Protein AF-A0A2P1QS30-F1 (afdb_monomer)

Radius of gyration: 17.75 Å; Cα contacts (8 Å, |Δi|>4): 118; chains: 1; bounding box: 48×42×50 Å

Solvent-accessible surface area (backbone atoms only — not comparable to full-atom values): 8446 Å² total; per-residue (Å²): 110,84,55,55,72,73,55,43,48,66,71,69,70,67,58,38,67,80,69,80,32,50,73,64,53,63,84,91,47,71,14,63,35,51,50,49,51,53,52,32,30,50,52,26,51,53,51,43,47,74,73,68,50,84,74,74,97,60,81,86,74,55,70,56,61,40,49,28,41,54,31,33,32,51,19,47,44,18,65,77,65,42,55,50,102,84,63,67,62,78,81,62,81,91,72,84,82,82,79,88,76,82,66,74,62,69,58,53,72,64,63,30,50,54,50,28,48,51,26,46,43,50,29,44,23,67,74,67,77,42,71,77,75,84,71,87,82,81,132

Structure (mmCIF, N/CA/C/O backbone):
data_AF-A0A2P1QS30-F1
#
_entry.id   AF-A0A2P1QS30-F1
#
loop_
_atom_site.group_PDB
_atom_site.id
_atom_site.type_symbol
_atom_site.label_atom_id
_atom_site.label_alt_id
_atom_site.label_comp_id
_atom_site.label_asym_id
_atom_site.label_entity_id
_atom_site.label_seq_id
_atom_site.pdbx_PDB_ins_code
_atom_site.Cartn_x
_atom_site.Cartn_y
_atom_site.Cartn_z
_atom_site.occupancy
_atom_site.B_iso_or_equiv
_atom_site.auth_seq_id
_atom_site.auth_comp_id
_atom_site.auth_asym_id
_atom_site.auth_atom_id
_atom_site.pdbx_PDB_model_num
ATOM 1 N N . MET A 1 1 ? -5.486 -9.972 -0.879 1.00 89.38 1 MET A N 1
ATOM 2 C CA . MET A 1 1 ? -5.619 -8.595 -1.378 1.00 89.38 1 MET A CA 1
ATOM 3 C C . MET A 1 1 ? -7.095 -8.213 -1.397 1.00 89.38 1 MET A C 1
ATOM 5 O O . MET A 1 1 ? -7.928 -9.075 -1.666 1.00 89.38 1 MET A O 1
ATOM 9 N N . LEU A 1 2 ? -7.412 -6.974 -1.035 1.00 93.00 2 LEU A N 1
ATOM 10 C CA . LEU A 1 2 ? -8.763 -6.420 -0.939 1.00 93.00 2 LEU A CA 1
ATOM 11 C C . LEU A 1 2 ? -9.224 -5.822 -2.274 1.00 93.00 2 LEU A C 1
ATOM 13 O O . LEU A 1 2 ? -10.392 -5.943 -2.638 1.00 93.00 2 LEU A O 1
ATOM 17 N N . ASN A 1 3 ? -8.313 -5.206 -3.021 1.00 94.69 3 ASN A N 1
ATOM 18 C CA . ASN A 1 3 ? -8.522 -4.765 -4.396 1.00 94.69 3 ASN A CA 1
ATOM 19 C C . ASN A 1 3 ? -8.097 -5.866 -5.377 1.00 94.69 3 ASN A C 1
ATOM 21 O O . ASN A 1 3 ? -7.234 -6.684 -5.081 1.00 94.69 3 ASN A O 1
ATOM 25 N N . LYS A 1 4 ? -8.663 -5.894 -6.586 1.00 94.44 4 LYS A N 1
ATOM 26 C CA . LYS A 1 4 ? -8.061 -6.696 -7.668 1.00 94.44 4 LYS A CA 1
ATOM 27 C C . LYS A 1 4 ? -6.781 -6.012 -8.153 1.00 94.44 4 LYS A C 1
ATOM 29 O O . LYS A 1 4 ? -6.723 -4.785 -8.150 1.00 94.44 4 LYS A O 1
ATOM 34 N N . VAL A 1 5 ? -5.806 -6.772 -8.665 1.00 93.69 5 VAL A N 1
ATOM 35 C CA . VAL A 1 5 ? -4.522 -6.228 -9.168 1.00 93.69 5 VAL A CA 1
ATOM 36 C C . VAL A 1 5 ? -4.748 -5.057 -10.137 1.00 93.69 5 VAL A C 1
ATOM 38 O O . VAL A 1 5 ? -4.177 -3.983 -9.971 1.00 93.69 5 VAL A O 1
ATOM 41 N N . ALA A 1 6 ? -5.649 -5.224 -11.110 1.00 92.06 6 ALA A N 1
ATOM 42 C CA . ALA A 1 6 ? -5.964 -4.186 -12.094 1.00 92.06 6 ALA A CA 1
ATOM 43 C C . ALA A 1 6 ? -6.545 -2.901 -11.467 1.00 92.06 6 ALA A C 1
ATOM 45 O O . ALA A 1 6 ? -6.234 -1.790 -11.901 1.00 92.06 6 ALA A O 1
ATOM 46 N N . GLU A 1 7 ? -7.377 -3.033 -10.431 1.00 92.88 7 GLU A N 1
ATOM 47 C CA . GLU A 1 7 ? -7.947 -1.891 -9.709 1.00 92.88 7 GLU A CA 1
ATOM 48 C C . GLU A 1 7 ? -6.885 -1.197 -8.857 1.00 92.88 7 GLU A C 1
ATOM 50 O O . GLU A 1 7 ? -6.827 0.034 -8.838 1.00 92.88 7 GLU A O 1
ATOM 55 N N . LEU A 1 8 ? -6.019 -1.978 -8.206 1.00 92.75 8 LEU A N 1
ATOM 56 C CA . LEU A 1 8 ? -4.911 -1.472 -7.409 1.00 92.75 8 LEU A CA 1
ATOM 57 C C . LEU A 1 8 ? -3.952 -0.649 -8.280 1.00 92.75 8 LEU A C 1
ATOM 59 O O . LEU A 1 8 ? -3.691 0.507 -7.959 1.00 92.75 8 LEU A O 1
ATOM 63 N N . LYS A 1 9 ? -3.538 -1.169 -9.443 1.00 92.56 9 LYS A N 1
ATOM 64 C CA . LYS A 1 9 ? -2.728 -0.430 -10.433 1.00 92.56 9 LYS A CA 1
ATOM 65 C C . LYS A 1 9 ? -3.357 0.920 -10.804 1.00 92.56 9 LYS A C 1
ATOM 67 O O . LYS A 1 9 ? -2.688 1.955 -10.784 1.00 92.56 9 LYS A O 1
ATOM 72 N N . LYS A 1 10 ? -4.668 0.936 -11.081 1.00 91.50 10 LYS A N 1
ATOM 73 C CA . LYS A 1 10 ? -5.412 2.161 -11.429 1.00 91.50 10 LYS A CA 1
ATOM 74 C C . LYS A 1 10 ? -5.431 3.186 -10.289 1.00 91.50 10 LYS A C 1
ATOM 76 O O . LYS A 1 10 ? -5.355 4.386 -10.551 1.00 91.50 10 LYS A O 1
ATOM 81 N N . GLN A 1 11 ? -5.570 2.734 -9.044 1.00 90.44 11 GLN A N 1
ATOM 82 C CA . GLN A 1 11 ? -5.625 3.610 -7.870 1.00 90.44 11 GLN A CA 1
ATOM 83 C C . GLN A 1 11 ? -4.242 4.115 -7.445 1.00 90.44 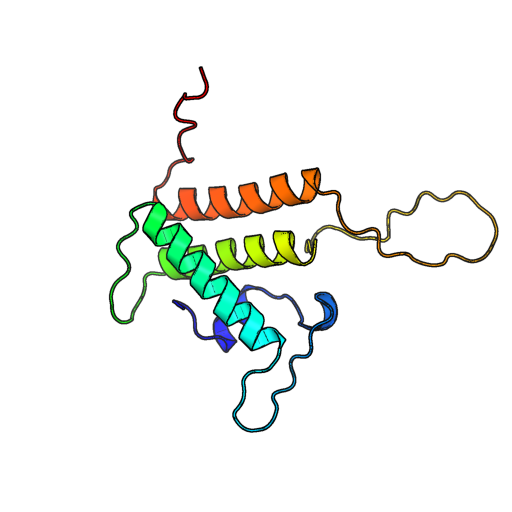11 GLN A C 1
ATOM 85 O O . GLN A 1 11 ? -4.116 5.264 -7.018 1.00 90.44 11 GLN A O 1
ATOM 90 N N . LEU A 1 12 ? -3.203 3.290 -7.598 1.00 90.12 12 LEU A N 1
ATOM 91 C CA . LEU A 1 12 ? -1.824 3.678 -7.316 1.00 90.12 12 LEU A CA 1
ATOM 92 C C . LEU A 1 12 ? -1.357 4.790 -8.253 1.00 90.12 12 LEU A C 1
ATOM 94 O O . LEU A 1 12 ? -0.760 5.746 -7.767 1.00 90.12 12 LEU A O 1
ATOM 98 N N . ARG A 1 13 ? -1.695 4.683 -9.549 1.00 86.88 13 ARG A N 1
ATOM 99 C CA . ARG A 1 13 ? -1.228 5.570 -10.635 1.00 86.88 13 ARG A CA 1
ATOM 100 C C . ARG A 1 13 ? 0.297 5.578 -10.820 1.00 86.88 13 ARG A C 1
ATOM 102 O O . ARG A 1 13 ? 0.836 6.514 -11.395 1.00 86.88 13 ARG A O 1
ATOM 109 N N . ILE A 1 14 ? 0.966 4.510 -10.394 1.00 86.44 14 ILE A N 1
ATOM 110 C CA . ILE A 1 14 ? 2.414 4.316 -10.521 1.00 86.44 14 ILE A CA 1
ATOM 111 C C . ILE A 1 14 ? 2.660 3.332 -11.665 1.00 86.44 14 ILE A C 1
ATOM 113 O O . ILE A 1 14 ? 1.972 2.319 -11.779 1.00 86.44 14 ILE A O 1
ATOM 117 N N . GLN A 1 15 ? 3.608 3.641 -12.546 1.00 86.44 15 GLN A N 1
ATOM 118 C CA . GLN A 1 15 ? 3.946 2.775 -13.676 1.00 86.44 15 GLN A CA 1
ATOM 119 C C . GLN A 1 15 ? 5.063 1.809 -13.269 1.00 86.44 15 GLN A C 1
ATOM 121 O O . GLN A 1 15 ? 6.033 2.241 -12.668 1.00 86.44 15 GLN A O 1
ATOM 126 N N . ALA A 1 16 ? 5.007 0.534 -13.663 1.00 88.44 16 ALA A N 1
ATOM 127 C CA . ALA A 1 16 ? 6.054 -0.444 -13.319 1.00 88.44 16 ALA A CA 1
ATOM 128 C C . ALA A 1 16 ? 7.482 0.044 -13.634 1.00 88.44 16 ALA A C 1
ATOM 130 O O . ALA A 1 16 ? 8.384 -0.069 -12.807 1.00 88.44 16 ALA A O 1
ATOM 131 N N . LYS A 1 17 ? 7.663 0.694 -14.793 1.00 86.00 17 LYS A N 1
ATOM 132 C CA . LYS A 1 17 ? 8.952 1.257 -15.223 1.00 86.00 17 LYS A CA 1
ATOM 133 C C . LYS A 1 17 ? 9.516 2.335 -14.292 1.00 86.00 17 LYS A C 1
ATOM 135 O O . LYS A 1 17 ? 10.708 2.606 -14.355 1.00 86.00 17 LYS A O 1
ATOM 140 N N . SER A 1 18 ? 8.685 2.998 -13.483 1.00 85.12 18 SER A N 1
ATOM 141 C CA . SER A 1 18 ? 9.170 3.984 -12.509 1.00 85.12 18 SER A CA 1
ATOM 142 C C . SER A 1 18 ? 9.760 3.326 -11.265 1.00 85.12 18 SER A C 1
ATOM 144 O O . SER A 1 18 ? 10.470 3.989 -10.517 1.00 85.12 18 SER A O 1
ATOM 146 N N . LEU A 1 19 ? 9.487 2.036 -11.071 1.00 86.69 19 LEU A N 1
ATOM 147 C CA . LEU A 1 19 ? 10.046 1.185 -10.022 1.00 86.69 19 LEU A CA 1
ATOM 148 C C . LEU A 1 19 ? 11.133 0.246 -10.572 1.00 86.69 19 LEU A C 1
ATOM 150 O O . LEU A 1 19 ? 11.535 -0.689 -9.893 1.00 86.69 19 LEU A O 1
ATOM 154 N N . ASP A 1 20 ? 11.575 0.463 -11.816 1.00 87.88 20 ASP A N 1
ATOM 155 C CA . ASP A 1 20 ? 12.490 -0.420 -12.547 1.00 87.88 20 ASP A CA 1
ATOM 156 C C . ASP A 1 20 ? 11.975 -1.879 -12.669 1.00 87.88 20 ASP A C 1
ATOM 158 O O . ASP A 1 20 ? 12.754 -2.825 -12.776 1.00 87.88 20 ASP A O 1
ATOM 162 N N . LEU A 1 21 ? 10.646 -2.064 -12.702 1.00 90.56 21 LEU A N 1
ATOM 163 C CA . LEU A 1 21 ? 9.975 -3.360 -12.869 1.00 90.56 21 LEU A CA 1
ATOM 164 C C . LEU A 1 21 ? 9.339 -3.512 -14.259 1.00 90.56 21 LEU A C 1
ATOM 16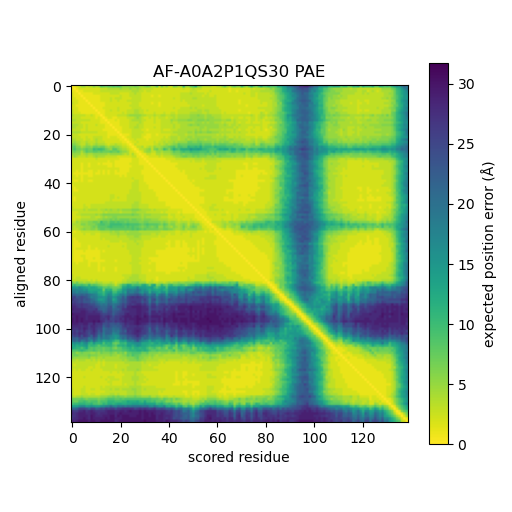6 O O . LEU A 1 21 ? 8.916 -2.541 -14.894 1.00 90.56 21 LEU A O 1
ATOM 170 N N . SER A 1 22 ? 9.214 -4.762 -14.712 1.00 92.44 22 SER A N 1
ATOM 171 C CA . SER A 1 22 ? 8.429 -5.120 -15.900 1.00 92.44 22 SER A CA 1
ATOM 172 C C . SER A 1 22 ? 6.957 -5.313 -15.535 1.00 92.44 22 SER A C 1
ATOM 174 O O . SER A 1 22 ? 6.653 -5.965 -14.538 1.00 92.44 22 SER A O 1
ATOM 176 N N . ASP A 1 23 ? 6.048 -4.799 -16.373 1.00 92.88 23 ASP A N 1
ATOM 177 C CA . ASP A 1 23 ? 4.615 -5.134 -16.302 1.00 92.88 23 ASP A CA 1
ATOM 178 C C . ASP A 1 23 ? 4.170 -6.154 -17.363 1.00 92.88 23 ASP A C 1
ATOM 180 O O . ASP A 1 23 ? 2.984 -6.303 -17.649 1.00 92.88 23 ASP A O 1
ATOM 184 N N . VAL A 1 24 ? 5.124 -6.841 -17.991 1.00 94.00 24 VAL A N 1
ATOM 185 C CA . VAL A 1 24 ? 4.843 -7.887 -18.977 1.00 94.00 24 VAL A CA 1
ATOM 186 C C . VAL A 1 24 ? 4.715 -9.224 -18.256 1.00 94.00 24 VAL A C 1
ATOM 188 O O . VAL A 1 24 ? 5.611 -9.607 -17.505 1.00 94.00 24 VAL A O 1
ATOM 191 N N . ARG A 1 25 ? 3.598 -9.918 -18.483 1.00 90.94 25 ARG A N 1
ATOM 192 C CA . ARG A 1 25 ? 3.366 -11.286 -18.001 1.00 90.94 25 ARG A CA 1
ATOM 193 C C . ARG A 1 25 ? 4.082 -12.293 -18.897 1.00 90.94 25 ARG A C 1
ATOM 195 O O . ARG A 1 25 ? 4.147 -12.090 -20.110 1.00 90.94 25 ARG A O 1
ATOM 202 N N . ASP A 1 26 ? 4.556 -13.382 -18.305 1.00 88.19 26 ASP A N 1
ATOM 203 C CA . ASP A 1 26 ? 5.073 -14.540 -19.038 1.00 88.19 26 ASP A CA 1
ATOM 204 C C . ASP A 1 26 ? 4.044 -15.678 -18.989 1.00 88.19 26 ASP A C 1
ATOM 206 O O . ASP A 1 26 ? 3.872 -16.347 -17.967 1.00 88.19 26 ASP A O 1
ATOM 210 N N . GLY A 1 27 ? 3.285 -15.831 -20.078 1.00 88.44 27 GLY A N 1
ATOM 211 C CA . GLY A 1 27 ? 2.150 -16.753 -20.142 1.00 88.44 27 GLY A CA 1
ATOM 212 C C . GLY A 1 27 ? 1.085 -16.433 -19.088 1.00 88.44 27 GLY A C 1
ATOM 213 O O . GLY A 1 27 ? 0.564 -15.316 -19.035 1.00 88.44 27 GLY A O 1
ATOM 214 N N . ASP A 1 28 ? 0.774 -17.421 -18.247 1.00 87.81 28 ASP A N 1
ATOM 215 C CA . ASP A 1 28 ? -0.215 -17.294 -17.169 1.00 87.81 28 ASP A CA 1
ATOM 216 C C . ASP A 1 28 ? 0.367 -16.699 -15.874 1.00 87.81 28 ASP A C 1
ATOM 218 O O . ASP A 1 28 ? -0.391 -16.321 -14.975 1.00 87.81 28 ASP A O 1
ATOM 222 N N . SER A 1 29 ? 1.692 -16.553 -15.777 1.00 90.81 29 SER A N 1
ATOM 223 C CA . SER A 1 29 ? 2.365 -16.003 -14.596 1.00 90.81 29 SER A CA 1
ATOM 224 C C . SER A 1 29 ? 2.090 -14.509 -14.428 1.00 90.81 29 SER A C 1
ATOM 226 O O . SER A 1 29 ? 1.843 -13.784 -15.398 1.00 90.81 29 SER A O 1
ATOM 228 N N . ALA A 1 30 ? 2.113 -14.039 -13.182 1.00 91.19 30 ALA A N 1
ATOM 229 C CA . ALA A 1 30 ? 2.062 -12.615 -12.874 1.00 91.19 30 ALA A CA 1
ATOM 230 C C . ALA A 1 30 ? 3.302 -11.897 -13.445 1.00 91.19 30 ALA A C 1
ATOM 232 O O . ALA A 1 30 ? 4.361 -12.501 -13.610 1.00 91.19 30 ALA A O 1
ATOM 233 N N . SER A 1 31 ? 3.176 -10.613 -13.790 1.00 95.62 31 SER A N 1
ATOM 234 C CA . SER A 1 31 ? 4.359 -9.804 -14.116 1.00 95.62 31 SER A CA 1
ATOM 235 C C . SER A 1 31 ? 5.159 -9.496 -12.839 1.00 95.62 31 SER A C 1
ATOM 237 O O . SER A 1 31 ? 4.569 -9.471 -11.759 1.00 95.62 31 SER A O 1
ATOM 239 N N . PRO A 1 32 ? 6.461 -9.161 -12.920 1.00 95.56 32 PRO A N 1
ATOM 240 C CA . PRO A 1 32 ? 7.231 -8.735 -11.745 1.00 95.56 32 PRO A CA 1
ATOM 241 C C . PRO A 1 32 ? 6.584 -7.578 -10.969 1.00 95.56 32 PRO A C 1
ATOM 243 O O . PRO A 1 32 ? 6.656 -7.517 -9.743 1.00 95.56 32 PRO A O 1
ATOM 246 N N . TYR A 1 33 ? 5.911 -6.658 -11.670 1.00 94.69 33 TYR A N 1
ATOM 247 C CA . TYR A 1 33 ? 5.141 -5.606 -11.014 1.00 94.69 33 TYR A CA 1
ATOM 248 C C . TYR A 1 33 ? 3.921 -6.154 -10.266 1.00 94.69 33 TYR A C 1
ATOM 250 O O . TYR A 1 33 ? 3.639 -5.723 -9.152 1.00 94.69 33 TYR A O 1
ATOM 258 N N . GLU A 1 34 ? 3.202 -7.112 -10.847 1.00 95.94 34 GLU A N 1
ATOM 259 C CA . GLU A 1 34 ? 2.057 -7.756 -10.200 1.00 95.94 34 GLU A CA 1
ATOM 260 C C . GLU A 1 34 ? 2.472 -8.583 -8.981 1.00 95.94 34 GLU A C 1
ATOM 262 O O . GLU A 1 34 ? 1.845 -8.446 -7.935 1.00 95.94 34 GLU A O 1
ATOM 267 N N . GLU A 1 35 ? 3.560 -9.350 -9.071 1.00 96.06 35 GLU A N 1
ATOM 268 C CA . GLU A 1 35 ? 4.122 -10.115 -7.947 1.00 96.06 35 GLU A CA 1
ATOM 269 C C . GLU A 1 35 ? 4.512 -9.206 -6.775 1.00 96.06 35 GLU A C 1
ATOM 271 O O . GLU A 1 35 ? 4.216 -9.502 -5.610 1.00 96.06 35 GLU A O 1
ATOM 276 N N . PHE A 1 36 ? 5.131 -8.060 -7.078 1.00 96.06 36 PHE A N 1
ATOM 277 C CA . PHE A 1 36 ? 5.427 -7.051 -6.068 1.00 96.06 36 PHE A CA 1
ATOM 278 C C . PHE A 1 36 ? 4.140 -6.513 -5.425 1.00 96.06 36 PHE A C 1
ATOM 280 O O . PHE A 1 36 ? 4.046 -6.450 -4.200 1.00 96.06 36 PHE A O 1
ATOM 287 N N . LEU A 1 37 ? 3.129 -6.151 -6.222 1.00 96.25 37 LEU A N 1
ATOM 288 C CA . LEU A 1 37 ? 1.861 -5.630 -5.699 1.00 96.25 37 LEU A CA 1
ATOM 289 C C . LEU A 1 37 ? 1.121 -6.652 -4.831 1.00 96.25 37 LEU A C 1
ATOM 291 O O . LEU A 1 37 ? 0.542 -6.281 -3.810 1.00 96.25 37 LEU A O 1
ATOM 295 N N . GLU A 1 38 ? 1.147 -7.929 -5.208 1.00 96.31 38 GLU A N 1
ATOM 296 C CA . GLU A 1 38 ? 0.574 -9.015 -4.414 1.00 96.31 38 GLU A CA 1
ATOM 297 C C . GLU A 1 38 ? 1.305 -9.173 -3.078 1.00 96.31 38 GLU A C 1
ATOM 299 O O . GLU A 1 38 ? 0.660 -9.252 -2.029 1.00 96.31 38 GLU A O 1
ATOM 304 N N . SER A 1 39 ? 2.638 -9.127 -3.097 1.00 96.88 39 SER A N 1
ATOM 305 C CA . SER A 1 39 ? 3.471 -9.182 -1.890 1.00 96.88 39 SER A CA 1
ATOM 306 C C . SER A 1 39 ? 3.215 -7.984 -0.968 1.00 96.88 39 SER A C 1
ATOM 308 O O . SER A 1 39 ? 2.946 -8.155 0.223 1.00 96.88 39 SER A O 1
ATOM 310 N N . ALA A 1 40 ? 3.189 -6.770 -1.521 1.00 97.12 40 ALA A N 1
ATOM 311 C CA . ALA A 1 40 ? 2.872 -5.549 -0.784 1.00 97.12 40 ALA A CA 1
ATOM 312 C C . ALA A 1 40 ? 1.449 -5.587 -0.200 1.00 97.12 40 ALA A C 1
ATOM 314 O O . ALA A 1 40 ? 1.219 -5.151 0.928 1.00 97.12 40 ALA A O 1
ATOM 315 N N . ALA A 1 41 ? 0.481 -6.165 -0.916 1.00 96.38 41 ALA A N 1
ATOM 316 C CA . ALA A 1 41 ? -0.872 -6.349 -0.402 1.00 96.38 41 ALA A CA 1
ATOM 317 C C . ALA A 1 41 ? -0.947 -7.363 0.754 1.00 96.38 41 ALA A C 1
ATOM 319 O O . ALA A 1 41 ? -1.776 -7.212 1.657 1.00 96.38 41 ALA A O 1
ATOM 320 N N . VAL A 1 42 ? -0.097 -8.396 0.759 1.00 96.94 42 VAL A N 1
ATOM 321 C CA . VAL A 1 42 ? 0.032 -9.313 1.904 1.00 96.94 42 VAL A CA 1
ATOM 322 C C . VAL A 1 42 ? 0.560 -8.564 3.128 1.00 96.94 42 VAL A C 1
ATOM 324 O O . VAL A 1 42 ? -0.025 -8.691 4.206 1.00 96.94 42 VAL A O 1
ATOM 327 N N . LEU A 1 43 ? 1.591 -7.730 2.960 1.00 97.25 43 LEU A N 1
ATOM 328 C CA . LEU A 1 43 ? 2.126 -6.883 4.034 1.00 97.25 43 LEU A CA 1
ATOM 329 C C . LEU A 1 43 ? 1.080 -5.881 4.542 1.00 97.25 43 LEU A C 1
ATOM 331 O O . LEU A 1 43 ? 0.875 -5.756 5.752 1.00 97.25 43 LEU A O 1
ATOM 335 N N . ALA A 1 44 ? 0.327 -5.253 3.636 1.00 96.75 44 ALA A N 1
ATOM 336 C CA . ALA A 1 44 ? -0.789 -4.383 3.990 1.00 96.75 44 ALA A CA 1
ATOM 337 C C . ALA A 1 44 ? -1.846 -5.126 4.824 1.00 96.75 44 ALA A C 1
ATOM 339 O O . ALA A 1 44 ? -2.279 -4.630 5.866 1.00 96.75 44 ALA A O 1
ATOM 340 N N . LYS A 1 45 ? -2.229 -6.347 4.427 1.00 95.69 45 LYS A N 1
ATOM 341 C CA . LYS A 1 45 ? -3.181 -7.176 5.184 1.00 95.69 45 LYS A CA 1
ATOM 342 C C . LYS A 1 45 ? -2.649 -7.533 6.575 1.00 95.69 45 LYS A C 1
ATOM 344 O O . LYS A 1 45 ? -3.400 -7.457 7.553 1.00 95.69 45 LYS A O 1
ATOM 349 N N . ALA A 1 46 ? -1.372 -7.900 6.678 1.00 96.31 46 ALA A N 1
ATOM 350 C CA . ALA A 1 46 ? -0.726 -8.189 7.954 1.00 96.31 46 ALA A CA 1
ATOM 351 C C . ALA A 1 46 ? -0.739 -6.958 8.874 1.00 96.31 46 ALA A C 1
ATOM 353 O O . ALA A 1 46 ? -1.103 -7.065 10.047 1.00 96.31 46 ALA A O 1
ATOM 354 N N . ARG A 1 47 ? -0.451 -5.769 8.330 1.00 96.38 47 ARG A N 1
ATOM 355 C CA . ARG A 1 47 ? -0.505 -4.505 9.071 1.00 96.38 47 ARG A CA 1
ATOM 356 C C . ARG A 1 47 ? -1.914 -4.184 9.567 1.00 96.38 47 ARG A C 1
ATOM 358 O O . ARG A 1 47 ? -2.077 -3.914 10.754 1.00 96.38 47 ARG A O 1
ATOM 365 N N . LEU A 1 48 ? -2.928 -4.274 8.706 1.00 96.06 48 LEU A N 1
ATOM 366 C CA . LEU A 1 48 ? -4.330 -4.071 9.092 1.00 96.06 48 LEU A CA 1
ATOM 367 C C . LEU A 1 48 ? -4.727 -5.007 10.242 1.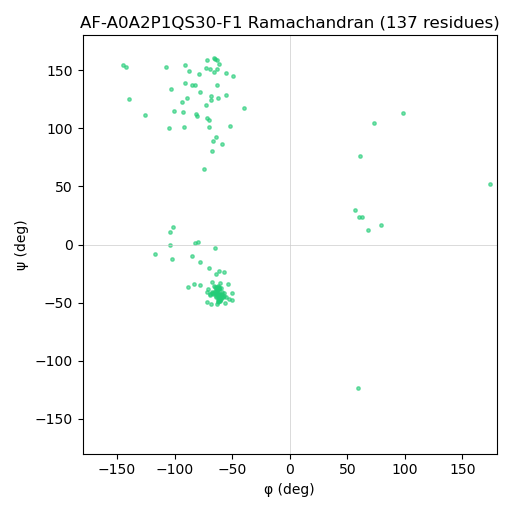00 96.06 48 LEU A C 1
ATOM 369 O O . LEU A 1 48 ? -5.296 -4.569 11.240 1.00 96.06 48 LEU A O 1
ATOM 373 N N . THR A 1 49 ? -4.343 -6.279 10.138 1.00 95.44 49 THR A N 1
ATOM 374 C CA . THR A 1 49 ? -4.588 -7.278 11.185 1.00 95.44 49 THR A CA 1
ATOM 375 C C . THR A 1 49 ? -3.882 -6.906 12.494 1.00 95.44 49 THR A C 1
ATOM 377 O O . THR A 1 49 ? -4.486 -6.992 13.559 1.00 95.44 49 THR A O 1
ATOM 380 N N . SER A 1 50 ? -2.637 -6.415 12.430 1.00 94.94 50 SER A N 1
ATOM 381 C CA . SER A 1 50 ? -1.886 -5.955 13.610 1.00 94.94 50 SER A CA 1
ATOM 382 C C . SER A 1 50 ? -2.522 -4.746 14.307 1.00 94.94 50 SER A C 1
ATOM 384 O O . SER A 1 50 ? -2.363 -4.574 15.511 1.00 94.94 50 SER A O 1
ATOM 386 N N . TRP A 1 51 ? -3.290 -3.935 13.574 1.00 95.00 51 TRP A N 1
ATOM 387 C CA . TRP A 1 51 ? -4.075 -2.828 14.128 1.00 95.00 51 TRP A CA 1
ATOM 388 C C . TRP A 1 51 ? -5.425 -3.270 14.710 1.00 95.00 51 TRP A C 1
ATOM 390 O O . TRP A 1 51 ? -6.193 -2.429 15.171 1.00 95.00 51 TRP A O 1
ATOM 400 N N . GLY A 1 52 ? -5.737 -4.569 14.683 1.00 94.19 52 GLY A N 1
ATOM 401 C CA . GLY A 1 52 ? -7.013 -5.104 15.158 1.00 94.19 52 GLY A CA 1
ATOM 402 C C . GLY A 1 52 ? -8.165 -4.929 14.166 1.00 94.19 52 GLY A C 1
ATOM 403 O O . GLY A 1 52 ? -9.327 -5.039 14.555 1.00 94.19 52 GLY A O 1
ATOM 404 N N . VAL A 1 53 ? -7.876 -4.650 12.890 1.00 95.19 53 VAL A N 1
ATOM 405 C CA . VAL A 1 53 ? -8.906 -4.562 11.848 1.00 95.19 53 VAL A CA 1
ATOM 406 C C . VAL A 1 53 ? -9.416 -5.964 11.524 1.00 95.19 53 VAL A C 1
ATOM 408 O O . VAL A 1 53 ? -8.661 -6.818 11.060 1.00 95.19 53 VAL A O 1
ATOM 411 N N . VAL A 1 54 ? -10.714 -6.190 11.720 1.00 93.06 54 VAL A N 1
ATOM 412 C CA . VAL A 1 54 ? -11.378 -7.428 11.295 1.00 93.06 54 VAL A CA 1
ATOM 413 C C . VAL A 1 54 ? -11.686 -7.331 9.805 1.00 93.06 54 VAL A C 1
ATOM 415 O O . VAL A 1 54 ? -12.525 -6.538 9.379 1.00 93.06 54 VAL A O 1
ATOM 418 N N . ILE A 1 55 ? -10.988 -8.132 9.005 1.00 93.56 55 ILE A N 1
ATOM 419 C CA . ILE A 1 55 ? -11.178 -8.196 7.555 1.00 93.56 55 ILE A CA 1
ATOM 420 C C . ILE A 1 55 ? -12.168 -9.329 7.258 1.00 93.56 55 ILE A C 1
ATOM 422 O O . ILE A 1 55 ? -11.883 -10.462 7.644 1.00 93.56 55 ILE A O 1
ATOM 426 N N . PRO A 1 56 ? -13.299 -9.065 6.578 1.00 92.56 56 PRO A N 1
ATOM 427 C CA . PRO A 1 56 ? -14.217 -10.120 6.155 1.00 92.56 56 PRO A CA 1
ATOM 428 C C . PRO A 1 56 ? -13.512 -11.187 5.307 1.00 92.56 56 PRO A C 1
ATOM 430 O O . PRO A 1 56 ? -12.617 -10.868 4.526 1.00 92.56 56 PRO A O 1
ATOM 433 N N . ASP A 1 57 ? -13.948 -12.442 5.398 1.00 89.50 57 ASP A N 1
ATOM 434 C CA . ASP A 1 57 ? -13.346 -13.536 4.618 1.00 89.50 57 ASP A CA 1
ATOM 435 C C . ASP A 1 57 ? -13.656 -13.449 3.117 1.00 89.50 57 ASP A C 1
ATOM 437 O O . ASP A 1 57 ? -12.957 -14.038 2.292 1.00 89.50 57 ASP A O 1
ATOM 441 N N . SER A 1 58 ? -14.713 -12.719 2.749 1.00 88.62 58 SER A N 1
ATOM 442 C CA . SER A 1 58 ? -15.154 -12.580 1.364 1.00 88.62 58 SER A CA 1
ATOM 443 C C . SER A 1 58 ? -15.661 -11.168 1.046 1.00 88.62 58 SER A C 1
ATOM 445 O O . SER A 1 58 ? -16.126 -10.455 1.940 1.00 88.62 58 SER A O 1
ATOM 447 N N . PRO A 1 59 ? -15.557 -10.738 -0.227 1.00 88.75 59 PRO A N 1
ATOM 448 C CA . PRO A 1 59 ? -16.109 -9.469 -0.686 1.00 88.75 59 PRO A CA 1
ATOM 449 C C . PRO A 1 59 ? -17.651 -9.440 -0.602 1.00 88.75 59 PRO A C 1
ATOM 451 O O . PRO A 1 59 ? -18.287 -10.494 -0.638 1.00 88.75 59 PRO A O 1
ATOM 454 N N . PRO A 1 60 ? -18.271 -8.243 -0.588 1.00 90.81 60 PRO A N 1
ATOM 455 C CA . PRO A 1 60 ? -17.655 -6.937 -0.832 1.00 90.81 60 PRO A CA 1
ATOM 456 C C . PRO A 1 60 ? -16.949 -6.349 0.397 1.00 90.81 60 PRO A C 1
ATOM 458 O O . PRO A 1 60 ? -17.479 -6.347 1.503 1.00 90.81 60 PRO A O 1
ATOM 461 N N . TYR A 1 61 ? -15.763 -5.780 0.175 1.00 93.56 61 TYR A N 1
ATOM 462 C CA . TYR A 1 61 ? -15.045 -5.012 1.193 1.00 93.56 61 TYR A CA 1
ATOM 463 C C . TYR A 1 61 ? -15.472 -3.546 1.174 1.00 93.56 61 TYR A C 1
ATOM 465 O O . TYR A 1 61 ? -15.788 -2.991 0.115 1.00 93.56 61 TYR A O 1
ATOM 473 N N . THR A 1 62 ? -15.429 -2.901 2.340 1.00 94.81 62 THR A N 1
ATOM 474 C CA . THR A 1 62 ? -15.739 -1.473 2.4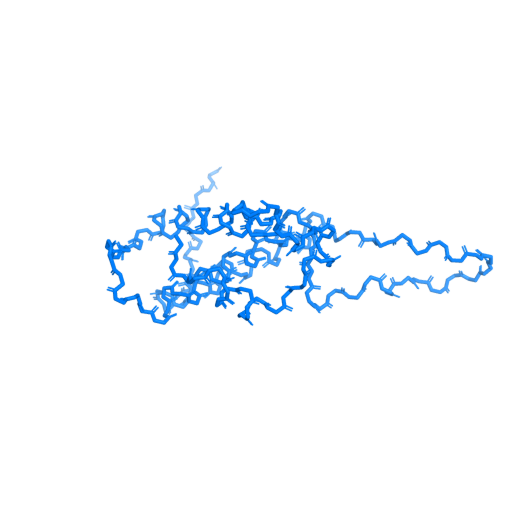56 1.00 94.81 62 THR A CA 1
ATOM 475 C C . THR A 1 62 ? -14.743 -0.621 1.664 1.00 94.81 62 THR A C 1
ATOM 477 O O . THR A 1 62 ? -13.641 -1.055 1.305 1.00 94.81 62 THR A O 1
ATOM 480 N N . THR A 1 63 ? -15.142 0.605 1.334 1.00 94.69 63 THR A N 1
ATOM 481 C CA . THR A 1 63 ? -14.274 1.544 0.611 1.00 94.69 63 THR A CA 1
ATOM 482 C C . THR A 1 63 ? -13.064 1.929 1.456 1.00 94.69 63 THR A C 1
ATOM 484 O O . THR A 1 63 ? -11.960 2.017 0.925 1.00 94.69 63 THR A O 1
ATOM 487 N N . GLU A 1 64 ? -13.244 2.075 2.763 1.00 94.88 64 GLU A N 1
ATOM 488 C CA . GLU A 1 64 ? -12.203 2.383 3.739 1.00 94.88 64 GLU A CA 1
ATOM 489 C C . GLU A 1 64 ? -11.147 1.277 3.767 1.00 94.88 64 GLU A C 1
ATOM 491 O O . GLU A 1 64 ? -9.967 1.562 3.598 1.00 94.88 64 GLU A O 1
ATOM 496 N N . LEU A 1 65 ? -11.559 0.006 3.859 1.00 95.88 65 LEU A N 1
ATOM 497 C CA . LEU A 1 65 ? -10.638 -1.136 3.835 1.00 95.88 65 LEU A CA 1
ATOM 498 C C . LEU A 1 65 ? -9.822 -1.192 2.537 1.00 95.88 65 LEU A C 1
ATOM 500 O O . LEU A 1 65 ? -8.599 -1.337 2.571 1.00 95.88 65 LEU A O 1
ATOM 504 N N . ARG A 1 66 ? -10.486 -1.032 1.387 1.00 96.56 66 ARG A N 1
ATOM 505 C CA . ARG A 1 66 ? -9.817 -1.034 0.077 1.00 96.56 66 ARG A CA 1
ATOM 506 C C . ARG A 1 66 ? -8.865 0.146 -0.095 1.00 96.56 66 ARG A C 1
ATOM 508 O O . ARG A 1 66 ? -7.778 -0.027 -0.635 1.00 96.56 66 ARG A O 1
ATOM 515 N N . THR A 1 67 ? -9.250 1.328 0.374 1.00 96.06 67 THR A N 1
ATOM 516 C CA . THR A 1 67 ? -8.418 2.537 0.286 1.00 96.06 67 THR A CA 1
ATOM 517 C C . THR A 1 67 ? -7.219 2.446 1.227 1.00 96.06 67 THR A C 1
ATOM 519 O O . THR A 1 67 ? -6.115 2.836 0.853 1.00 96.06 67 THR A O 1
ATOM 522 N N . SER A 1 68 ? -7.398 1.875 2.419 1.00 96.31 68 SER A N 1
ATOM 523 C CA . SER A 1 68 ? -6.299 1.633 3.351 1.00 96.31 68 SER A CA 1
ATOM 524 C C . SER A 1 68 ? -5.277 0.645 2.799 1.00 96.31 68 SER A C 1
ATOM 526 O O . SER A 1 68 ? -4.085 0.878 2.968 1.00 96.31 68 SER A O 1
ATOM 528 N N . GLU A 1 69 ? -5.696 -0.397 2.071 1.00 97.38 69 GLU A N 1
ATOM 529 C CA . GLU A 1 69 ? -4.747 -1.252 1.341 1.00 97.38 69 GLU A CA 1
ATOM 5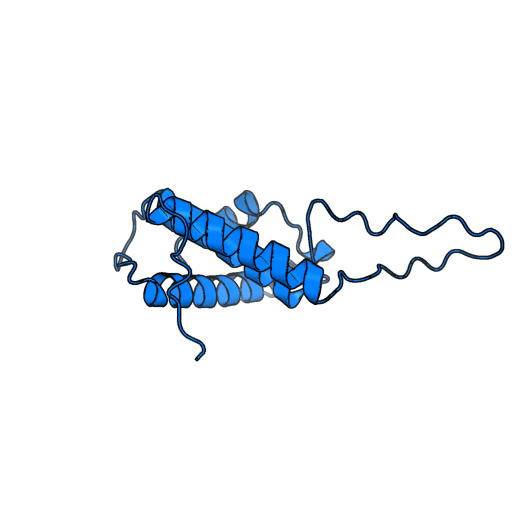30 C C . GLU A 1 69 ? -3.931 -0.446 0.327 1.00 97.38 69 GLU A C 1
ATOM 532 O O . GLU A 1 69 ? -2.713 -0.577 0.294 1.00 97.38 69 GLU A O 1
ATOM 537 N N . VAL A 1 70 ? -4.565 0.430 -0.458 1.00 96.69 70 VAL A N 1
ATOM 538 C CA . VAL A 1 70 ? -3.852 1.255 -1.447 1.00 96.69 70 VAL A CA 1
ATOM 539 C C . VAL A 1 70 ? -2.820 2.162 -0.777 1.00 96.69 70 VAL A C 1
ATOM 541 O O . VAL A 1 70 ? -1.697 2.272 -1.262 1.00 96.69 70 VAL A O 1
ATOM 544 N N . LEU A 1 71 ? -3.176 2.800 0.341 1.00 96.25 71 LEU A N 1
ATOM 545 C CA . LEU A 1 71 ? -2.256 3.650 1.102 1.00 96.25 71 LEU A CA 1
ATOM 546 C C . LEU A 1 71 ? -1.079 2.846 1.667 1.00 96.25 71 LEU A C 1
ATOM 548 O O . LEU A 1 71 ? 0.060 3.295 1.580 1.00 96.25 71 LEU A O 1
ATOM 552 N N . LEU A 1 72 ? -1.336 1.653 2.199 1.00 97.19 72 LEU A N 1
ATOM 553 C CA . LEU A 1 72 ? -0.291 0.780 2.726 1.00 97.19 72 LEU A CA 1
ATOM 554 C C . LEU A 1 72 ? 0.625 0.252 1.619 1.00 97.19 72 LEU A C 1
ATOM 556 O O . LEU A 1 72 ? 1.836 0.293 1.778 1.00 97.19 72 LEU A O 1
ATOM 560 N N . VAL A 1 73 ? 0.086 -0.131 0.460 1.00 96.62 73 VAL A N 1
ATOM 561 C CA . VAL A 1 73 ? 0.901 -0.517 -0.703 1.00 96.62 73 VAL A CA 1
ATOM 562 C C . VAL A 1 73 ? 1.754 0.656 -1.199 1.00 96.62 73 VAL A C 1
ATOM 564 O O . VAL A 1 73 ? 2.906 0.453 -1.570 1.00 96.62 73 VAL A O 1
ATOM 567 N N . LYS A 1 74 ? 1.247 1.900 -1.163 1.00 94.38 74 LYS A N 1
ATOM 568 C CA . LYS A 1 74 ? 2.077 3.087 -1.444 1.00 94.38 74 LYS A CA 1
ATOM 569 C C . LYS A 1 74 ? 3.226 3.236 -0.449 1.00 94.38 74 LYS A C 1
ATOM 571 O O . LYS A 1 74 ? 4.318 3.602 -0.869 1.00 94.38 74 LYS A O 1
ATOM 576 N N . ALA A 1 75 ? 2.994 2.940 0.829 1.00 94.38 75 ALA A N 1
ATOM 577 C CA . ALA A 1 75 ? 4.052 2.939 1.832 1.00 94.38 75 ALA A CA 1
ATOM 578 C C . ALA A 1 75 ? 5.141 1.909 1.481 1.00 94.38 75 ALA A C 1
ATOM 580 O O . ALA A 1 75 ? 6.307 2.279 1.410 1.00 94.38 75 ALA A O 1
ATOM 581 N N . GLU A 1 76 ? 4.766 0.672 1.142 1.00 95.56 76 GLU A N 1
ATOM 582 C CA . GLU A 1 76 ? 5.729 -0.367 0.733 1.00 95.56 76 GLU A CA 1
ATOM 583 C C . GLU A 1 76 ? 6.512 0.025 -0.534 1.00 95.56 76 GLU A C 1
ATOM 585 O O . GLU A 1 76 ? 7.716 -0.196 -0.620 1.00 95.56 76 GLU A O 1
ATOM 590 N N . ILE A 1 77 ? 5.862 0.677 -1.507 1.00 92.19 77 ILE A N 1
ATOM 591 C CA . ILE A 1 77 ? 6.537 1.190 -2.712 1.00 92.19 77 ILE A CA 1
ATOM 592 C C . ILE A 1 77 ? 7.599 2.243 -2.359 1.00 92.19 77 ILE A C 1
ATOM 594 O O . ILE A 1 77 ? 8.697 2.228 -2.918 1.00 92.19 77 ILE A O 1
ATOM 598 N N . VAL A 1 78 ? 7.284 3.172 -1.454 1.00 90.94 78 VAL A N 1
ATOM 599 C CA . VAL A 1 78 ? 8.234 4.206 -1.009 1.00 90.94 78 VAL A CA 1
ATOM 600 C C . VAL A 1 78 ? 9.387 3.573 -0.232 1.00 90.94 78 VAL A C 1
ATOM 602 O O . VAL A 1 78 ? 10.540 3.957 -0.422 1.00 90.94 78 VAL A O 1
ATOM 605 N N . GLU A 1 79 ? 9.091 2.609 0.636 1.00 91.12 79 GLU A N 1
ATOM 606 C CA . GLU A 1 79 ? 10.084 1.934 1.471 1.00 91.12 79 GLU A CA 1
ATOM 607 C C . GLU A 1 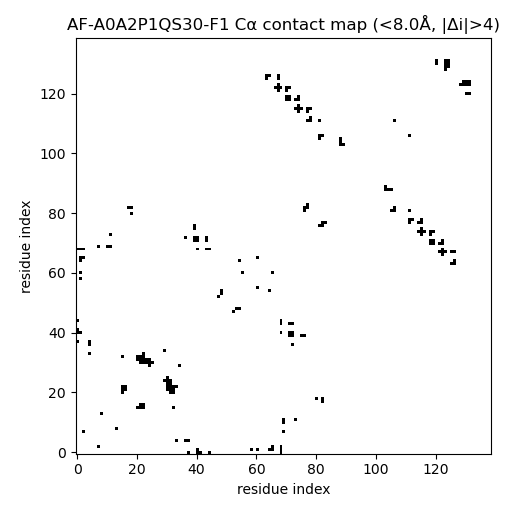79 ? 11.095 1.157 0.612 1.00 91.12 79 GLU A C 1
ATOM 609 O O . GLU A 1 79 ? 12.304 1.398 0.716 1.00 91.12 79 GLU A O 1
ATOM 614 N N . GLU A 1 80 ? 10.593 0.330 -0.309 1.00 90.38 80 GLU A N 1
ATOM 615 C CA . GLU A 1 80 ? 11.396 -0.534 -1.182 1.00 90.38 80 GLU A CA 1
ATOM 616 C C . GLU A 1 80 ? 12.145 0.262 -2.263 1.00 90.38 80 GLU A C 1
ATOM 618 O O . GLU A 1 80 ? 13.359 0.126 -2.432 1.00 90.38 80 GLU A O 1
ATOM 623 N N . PHE A 1 81 ? 11.446 1.142 -2.987 1.00 87.25 81 PHE A N 1
ATOM 624 C CA . PHE A 1 81 ? 11.999 1.793 -4.182 1.00 87.25 81 PHE A CA 1
ATOM 625 C C . PHE A 1 81 ? 12.453 3.236 -3.954 1.00 87.25 81 PHE A C 1
ATOM 627 O O . PHE A 1 81 ? 13.116 3.814 -4.817 1.00 87.25 81 PHE A O 1
ATOM 634 N N . GLY A 1 82 ? 12.099 3.853 -2.823 1.00 81.69 82 GLY A N 1
ATOM 635 C CA . GLY A 1 82 ? 12.298 5.291 -2.617 1.00 81.69 82 GLY A CA 1
ATOM 636 C C . GLY A 1 82 ? 11.498 6.151 -3.594 1.00 81.69 82 GLY A C 1
ATOM 637 O O . GLY A 1 82 ? 11.902 7.275 -3.885 1.00 81.69 82 GLY A O 1
ATOM 638 N N . TYR A 1 83 ? 10.405 5.610 -4.138 1.00 75.62 83 TYR A N 1
ATOM 639 C CA . TYR A 1 83 ? 9.539 6.307 -5.080 1.00 75.62 83 TYR A CA 1
ATOM 640 C C . TYR A 1 83 ? 8.620 7.282 -4.340 1.00 75.62 83 TYR A C 1
ATOM 642 O O . TYR A 1 83 ? 7.937 6.893 -3.397 1.00 75.62 83 TYR A O 1
ATOM 650 N N . ASN A 1 84 ? 8.536 8.526 -4.807 1.00 68.69 84 ASN A N 1
ATOM 651 C CA . ASN A 1 84 ? 7.560 9.506 -4.341 1.00 68.69 84 ASN A CA 1
ATOM 652 C C . ASN A 1 84 ? 7.039 10.302 -5.548 1.00 68.69 84 ASN A C 1
ATOM 654 O O . ASN A 1 84 ? 7.828 10.885 -6.282 1.00 68.69 84 ASN A O 1
ATOM 658 N N . ASP A 1 85 ? 5.713 10.341 -5.730 1.00 58.84 85 ASP A N 1
ATOM 659 C CA . ASP A 1 85 ? 5.032 11.065 -6.822 1.00 58.84 85 ASP A CA 1
ATOM 660 C C . ASP A 1 85 ? 5.365 12.571 -6.852 1.00 58.84 85 ASP A C 1
ATOM 662 O O . ASP A 1 85 ? 5.216 13.206 -7.892 1.00 58.84 85 ASP A O 1
ATOM 666 N N . GLY A 1 86 ? 5.776 13.152 -5.718 1.00 54.03 86 GLY A N 1
ATOM 667 C CA . GLY A 1 86 ? 6.171 14.560 -5.603 1.00 54.03 86 GLY A CA 1
ATOM 668 C C . GLY A 1 86 ? 7.680 14.802 -5.515 1.00 54.03 86 GLY A C 1
ATOM 669 O O . GLY A 1 86 ? 8.083 15.954 -5.384 1.00 54.03 86 GLY A O 1
ATOM 670 N N . PHE A 1 87 ? 8.507 13.753 -5.538 1.00 50.06 87 PHE A N 1
ATOM 671 C CA . PHE A 1 87 ? 9.961 13.900 -5.524 1.00 50.06 87 PHE A CA 1
ATOM 672 C C . PHE A 1 87 ? 10.462 13.937 -6.963 1.00 50.06 87 PHE A C 1
ATOM 674 O O . PHE A 1 87 ? 10.563 12.903 -7.624 1.00 50.06 87 PHE A O 1
ATOM 681 N N . ASP A 1 88 ? 10.751 15.142 -7.444 1.00 44.00 88 ASP A N 1
ATOM 682 C CA . ASP A 1 88 ? 11.460 15.326 -8.699 1.00 44.00 88 ASP A CA 1
ATOM 683 C C . ASP A 1 88 ? 12.968 15.156 -8.437 1.00 44.00 88 ASP A C 1
ATOM 685 O O . ASP A 1 88 ? 13.565 15.977 -7.736 1.00 44.00 88 ASP A O 1
ATOM 689 N N . PRO A 1 89 ? 13.622 14.096 -8.948 1.00 45.59 89 PRO A N 1
ATOM 690 C CA . PRO A 1 89 ? 15.064 13.934 -8.797 1.00 45.59 89 PRO A CA 1
ATOM 691 C C . PRO A 1 89 ? 15.875 15.023 -9.531 1.00 45.59 89 PRO A C 1
ATOM 693 O O . PRO A 1 89 ? 17.104 14.997 -9.438 1.00 45.59 89 PRO A O 1
ATOM 696 N N . GLU A 1 90 ? 15.232 15.942 -10.266 1.00 44.94 90 GLU A N 1
ATOM 697 C CA . GLU A 1 90 ? 15.874 17.051 -10.982 1.00 44.94 90 GLU A CA 1
ATOM 698 C C . GLU A 1 90 ? 16.260 18.273 -10.124 1.00 44.94 90 GLU A C 1
ATOM 700 O O . GLU A 1 90 ? 16.864 19.201 -10.663 1.00 44.94 90 GLU A O 1
ATOM 705 N N . GLU A 1 91 ? 16.060 18.286 -8.799 1.00 42.09 91 GLU A N 1
ATOM 706 C CA . GLU A 1 91 ? 16.730 19.279 -7.933 1.00 42.09 91 GLU A CA 1
ATOM 707 C C . GLU A 1 91 ? 18.224 18.939 -7.738 1.00 42.09 91 GLU A C 1
ATOM 709 O O . GLU A 1 91 ? 18.720 18.630 -6.654 1.00 42.09 91 GLU A O 1
ATOM 714 N N . VAL A 1 92 ? 18.982 18.998 -8.834 1.00 43.50 92 VAL A N 1
ATOM 715 C CA . VAL A 1 92 ? 20.444 19.029 -8.817 1.00 43.50 92 VAL A CA 1
ATOM 716 C C . VAL A 1 92 ? 20.870 20.491 -8.815 1.00 43.50 92 VAL A C 1
ATOM 718 O O . VAL A 1 92 ? 20.660 21.220 -9.782 1.00 43.50 92 VAL A O 1
ATOM 721 N N . SER A 1 93 ? 21.491 20.903 -7.710 1.00 39.00 93 SER A N 1
ATOM 722 C CA . SER A 1 93 ? 22.202 22.173 -7.563 1.00 39.00 93 SER A CA 1
ATOM 723 C C . SER A 1 93 ? 22.987 22.515 -8.837 1.00 39.00 93 SER A C 1
ATOM 725 O O . SER A 1 93 ? 23.896 21.787 -9.239 1.00 39.00 93 SER A O 1
ATOM 727 N N . THR A 1 94 ? 22.629 23.627 -9.480 1.00 41.44 94 THR A N 1
ATOM 728 C CA . THR A 1 94 ? 23.353 24.208 -10.614 1.00 41.44 94 THR A CA 1
ATOM 729 C C . THR A 1 94 ? 24.718 24.729 -10.155 1.00 41.44 94 THR A C 1
ATOM 731 O O . THR A 1 94 ? 24.894 25.920 -9.909 1.00 41.44 94 THR A O 1
ATOM 734 N N . GLY A 1 95 ? 25.691 23.827 -10.029 1.00 40.16 95 GLY A N 1
ATOM 735 C CA . GLY A 1 95 ? 27.123 24.121 -10.032 1.00 40.16 95 GLY A CA 1
ATOM 736 C C . GLY A 1 95 ? 27.678 23.787 -11.414 1.00 40.16 95 GLY A C 1
ATOM 737 O O . GLY A 1 95 ? 27.591 22.645 -11.850 1.00 40.16 95 GLY A O 1
ATOM 738 N N . GLY A 1 96 ? 28.149 24.801 -12.139 1.00 44.94 96 GLY A N 1
ATOM 739 C CA . GLY A 1 96 ? 28.454 24.713 -13.566 1.00 44.94 96 GLY A CA 1
ATOM 740 C C . GLY A 1 96 ? 29.613 23.788 -13.955 1.00 44.94 96 GLY A C 1
ATOM 741 O O . GLY A 1 96 ? 30.516 23.522 -13.170 1.00 44.94 96 GLY A O 1
ATOM 742 N N . GLY A 1 97 ? 29.602 23.408 -15.237 1.00 49.66 97 GLY A N 1
ATOM 743 C CA . GLY A 1 97 ? 30.738 22.833 -15.960 1.00 49.66 97 GLY A CA 1
ATOM 744 C C . GLY A 1 97 ? 30.724 21.307 -16.066 1.00 49.66 97 GLY A C 1
ATOM 745 O O . GLY A 1 97 ? 30.932 20.614 -15.084 1.00 49.66 97 GLY A O 1
ATOM 746 N N . GLU A 1 98 ? 30.560 20.824 -17.300 1.00 47.91 98 GLU A N 1
ATOM 747 C CA . GLU A 1 98 ? 30.814 19.450 -17.770 1.00 47.91 98 GLU A CA 1
ATOM 748 C C . GLU A 1 98 ? 29.832 18.334 -17.355 1.00 47.91 98 GLU A C 1
ATOM 750 O O . GLU A 1 98 ? 29.878 17.765 -16.272 1.00 47.91 98 GLU A O 1
ATOM 755 N N . GLY A 1 99 ? 29.003 17.931 -18.328 1.00 47.00 99 GLY A N 1
ATOM 756 C CA . GLY A 1 99 ? 28.473 16.570 -18.453 1.00 47.00 99 GLY A CA 1
ATOM 757 C C . GLY A 1 99 ? 27.625 16.065 -17.286 1.00 47.00 99 GLY A C 1
ATOM 758 O O . GLY A 1 99 ? 28.061 15.197 -16.530 1.00 47.00 99 GLY A O 1
ATOM 759 N N . THR A 1 100 ? 26.376 16.523 -17.187 1.00 42.84 100 THR A N 1
ATOM 760 C CA . THR A 1 100 ? 25.424 16.056 -16.171 1.00 42.84 100 THR A CA 1
ATOM 761 C C . THR A 1 100 ? 25.089 14.571 -16.363 1.00 42.84 100 THR A C 1
ATOM 763 O O . THR A 1 100 ? 24.165 14.199 -17.085 1.00 42.84 100 THR A O 1
ATOM 766 N N . LYS A 1 101 ? 25.827 13.682 -15.689 1.00 44.19 101 LYS A N 1
ATOM 767 C CA . LYS A 1 101 ? 25.346 12.329 -15.382 1.00 44.19 101 LYS A CA 1
ATOM 768 C C . LYS A 1 101 ? 24.246 12.468 -14.335 1.00 44.19 101 LYS A C 1
ATOM 770 O O . LYS A 1 101 ? 24.541 12.636 -13.154 1.00 44.19 101 LYS A O 1
ATOM 775 N N . VAL A 1 102 ? 22.991 12.381 -14.766 1.00 40.56 102 VAL A N 1
ATOM 776 C CA . VAL A 1 102 ? 21.825 12.346 -13.875 1.00 40.56 102 VAL A CA 1
ATOM 777 C C . VAL A 1 102 ? 21.864 11.036 -13.082 1.00 40.56 102 VAL A C 1
ATOM 779 O O . VAL A 1 102 ? 21.343 10.005 -13.502 1.00 40.56 102 VAL A O 1
ATOM 782 N N . LYS A 1 103 ? 22.534 11.040 -11.927 1.00 41.16 103 LYS A N 1
ATOM 783 C CA . LYS A 1 103 ? 22.269 10.047 -10.888 1.00 41.16 103 LYS A CA 1
ATOM 784 C C . LYS A 1 103 ? 20.916 10.430 -10.305 1.00 41.16 103 LYS A C 1
ATOM 786 O O . LYS A 1 103 ? 20.843 11.438 -9.615 1.00 41.16 103 LYS A O 1
ATOM 791 N N . ARG A 1 104 ? 19.863 9.647 -10.580 1.00 48.66 104 ARG A N 1
ATOM 792 C CA . ARG A 1 104 ? 18.620 9.704 -9.792 1.00 48.66 104 ARG A CA 1
ATOM 793 C C . ARG A 1 104 ? 19.030 9.569 -8.326 1.00 48.66 104 ARG A C 1
ATOM 795 O O . ARG A 1 104 ? 19.417 8.479 -7.901 1.00 48.66 104 ARG A O 1
ATOM 802 N N . SER A 1 105 ? 19.059 10.676 -7.591 1.00 52.59 105 SER A N 1
ATOM 803 C CA . SER A 1 105 ? 19.391 10.645 -6.174 1.00 52.59 105 SER A CA 1
ATOM 804 C C . SER A 1 105 ? 18.213 9.964 -5.489 1.00 52.59 105 SER A C 1
ATOM 806 O O . SER A 1 105 ? 17.112 10.503 -5.475 1.00 52.59 105 SER A O 1
ATOM 808 N N . ARG A 1 106 ? 18.391 8.717 -5.044 1.00 60.12 106 ARG A N 1
ATOM 809 C CA . ARG A 1 106 ? 17.351 8.013 -4.284 1.00 60.12 106 ARG A CA 1
ATOM 810 C C . ARG A 1 106 ? 17.122 8.786 -2.984 1.00 60.12 106 ARG A C 1
ATOM 812 O O . ARG A 1 106 ? 18.094 9.219 -2.367 1.00 60.12 106 ARG A O 1
ATOM 819 N N . MET A 1 107 ? 15.860 8.953 -2.588 1.00 68.69 107 MET A N 1
ATOM 820 C CA . MET A 1 107 ? 15.485 9.639 -1.349 1.00 68.69 107 MET A CA 1
ATOM 821 C C . MET A 1 107 ? 16.279 9.119 -0.142 1.00 68.69 107 MET A C 1
ATOM 823 O O . MET A 1 107 ? 16.567 7.918 -0.048 1.00 68.69 107 MET A O 1
ATOM 827 N N . SER A 1 108 ? 16.610 10.009 0.800 1.00 73.06 108 SER A N 1
ATOM 828 C CA . SER A 1 108 ? 17.309 9.607 2.022 1.00 73.06 108 SER A CA 1
ATOM 829 C C . SER A 1 108 ? 16.461 8.613 2.831 1.00 73.06 108 SER A C 1
ATOM 831 O O . SER A 1 108 ? 15.239 8.540 2.691 1.00 73.06 108 SER A O 1
ATOM 833 N N . ALA A 1 109 ? 17.095 7.786 3.668 1.00 76.12 109 ALA A N 1
ATOM 834 C CA . ALA A 1 109 ? 16.360 6.832 4.504 1.00 76.12 109 ALA A CA 1
ATOM 835 C C . ALA A 1 109 ? 15.383 7.529 5.469 1.00 76.12 109 ALA A C 1
ATOM 837 O O . ALA A 1 109 ? 14.309 6.995 5.732 1.00 76.12 109 ALA A O 1
ATOM 838 N N . GLN A 1 110 ? 15.740 8.725 5.943 1.00 78.50 110 GLN A N 1
ATOM 839 C CA . GLN A 1 110 ? 14.900 9.523 6.827 1.00 78.50 110 GLN A CA 1
ATOM 840 C C . GLN A 1 110 ? 13.652 10.037 6.098 1.00 78.50 110 GLN A C 1
ATOM 842 O O . GLN A 1 110 ? 12.541 9.761 6.545 1.00 78.50 110 GLN A O 1
ATOM 847 N N . ASP A 1 111 ? 13.820 10.670 4.933 1.00 80.12 111 ASP A N 1
ATOM 848 C CA . ASP A 1 111 ? 12.690 11.206 4.157 1.00 80.12 111 ASP A CA 1
ATOM 849 C C . ASP A 1 111 ? 11.733 10.090 3.712 1.00 80.12 111 ASP A C 1
ATOM 851 O O . ASP A 1 111 ? 10.512 10.260 3.691 1.00 80.12 111 ASP A O 1
ATOM 855 N N . ARG A 1 112 ? 12.281 8.910 3.381 1.00 83.81 112 ARG A N 1
ATOM 856 C CA . ARG A 1 112 ? 11.475 7.717 3.088 1.00 83.81 112 ARG A CA 1
ATOM 857 C C . ARG A 1 112 ? 10.645 7.301 4.296 1.00 83.81 112 ARG A C 1
ATOM 859 O O . ARG A 1 112 ? 9.448 7.084 4.141 1.00 83.81 112 ARG A O 1
ATOM 866 N N . GLY A 1 113 ? 11.255 7.228 5.480 1.00 86.00 113 GLY A N 1
ATOM 867 C CA . GLY A 1 113 ? 10.561 6.876 6.720 1.00 86.00 113 GLY A CA 1
ATOM 868 C C . GLY A 1 113 ? 9.391 7.813 7.027 1.00 86.00 113 GLY A C 1
ATOM 869 O O . GLY A 1 113 ? 8.292 7.347 7.318 1.00 86.00 113 GLY A O 1
ATOM 870 N N . GLU A 1 114 ? 9.587 9.122 6.874 1.00 87.31 114 GLU A N 1
ATOM 871 C CA . GLU A 1 114 ? 8.537 10.122 7.111 1.00 87.31 114 GLU A CA 1
ATOM 872 C C . GLU A 1 114 ? 7.346 9.966 6.150 1.00 87.31 114 GLU A C 1
ATOM 874 O O . GLU A 1 114 ? 6.186 10.020 6.570 1.00 87.31 114 GLU A O 1
ATOM 879 N N . ILE A 1 115 ? 7.600 9.710 4.864 1.00 88.25 115 ILE A N 1
ATOM 880 C CA . ILE A 1 115 ? 6.534 9.491 3.872 1.00 88.25 115 ILE A CA 1
ATOM 881 C C . ILE A 1 115 ? 5.799 8.175 4.124 1.00 88.25 115 ILE A C 1
ATOM 883 O O . ILE A 1 115 ? 4.566 8.131 4.058 1.00 88.25 115 ILE A O 1
ATOM 887 N N . VAL A 1 116 ? 6.548 7.109 4.412 1.00 91.50 116 VAL A N 1
ATOM 888 C CA . VAL A 1 116 ? 6.014 5.784 4.745 1.00 91.50 116 VAL A CA 1
ATOM 889 C C . VAL A 1 116 ? 5.065 5.888 5.939 1.00 91.50 116 VAL A C 1
ATOM 891 O O . VAL A 1 116 ? 3.912 5.449 5.853 1.00 91.50 116 VAL A O 1
ATOM 894 N N . GLU A 1 117 ? 5.495 6.540 7.02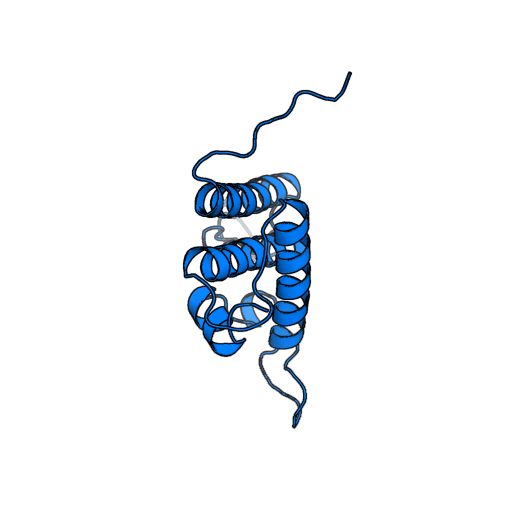0 1.00 92.44 117 GLU A N 1
ATOM 895 C CA . GLU A 1 117 ? 4.650 6.778 8.192 1.00 92.44 117 GLU A CA 1
ATOM 896 C C . GLU A 1 117 ? 3.474 7.708 7.874 1.00 92.44 117 GLU A C 1
ATOM 898 O O .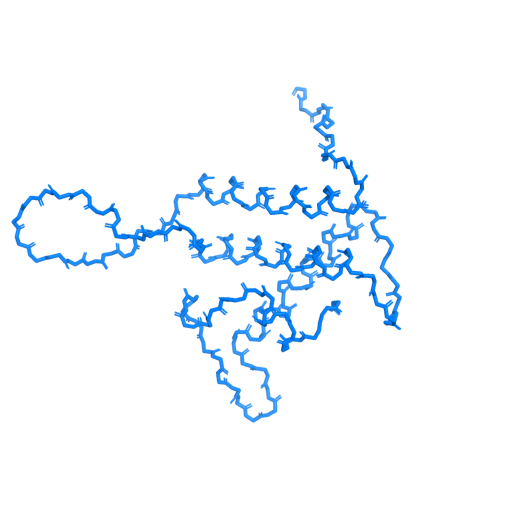 GLU A 1 117 ? 2.355 7.467 8.322 1.00 92.44 117 GLU A O 1
ATOM 903 N N . GLY A 1 118 ? 3.655 8.704 7.005 1.00 91.44 118 GLY A N 1
ATOM 904 C CA . GLY A 1 118 ? 2.564 9.543 6.511 1.00 91.44 118 GLY A CA 1
ATOM 905 C C . GLY A 1 118 ? 1.444 8.746 5.828 1.00 91.44 118 GLY A C 1
ATOM 906 O O . GLY A 1 118 ? 0.261 9.010 6.063 1.00 91.44 118 GLY A O 1
ATOM 907 N N . PHE A 1 119 ? 1.779 7.748 5.005 1.00 94.19 119 PHE A N 1
ATOM 908 C CA . PHE A 1 119 ? 0.789 6.852 4.398 1.00 94.19 119 PHE A CA 1
ATOM 909 C C . PHE A 1 119 ? 0.129 5.928 5.427 1.00 94.19 119 PHE A C 1
ATOM 911 O O . PHE A 1 119 ? -1.097 5.777 5.409 1.00 94.19 119 PHE A O 1
ATOM 918 N N . ARG A 1 120 ? 0.913 5.357 6.351 1.00 94.75 120 ARG A N 1
ATOM 919 C CA . ARG A 1 120 ? 0.412 4.492 7.434 1.00 94.75 120 ARG A CA 1
ATOM 920 C C . ARG A 1 120 ? -0.564 5.243 8.343 1.00 94.75 120 ARG A C 1
ATOM 922 O O . ARG A 1 120 ? -1.668 4.756 8.576 1.00 94.75 120 ARG A O 1
ATOM 929 N N . ASN A 1 121 ? -0.225 6.462 8.753 1.00 93.75 121 ASN A N 1
ATOM 930 C CA . ASN A 1 121 ? -1.069 7.320 9.586 1.00 93.75 121 ASN A CA 1
ATOM 931 C C . ASN A 1 121 ? -2.364 7.725 8.877 1.00 93.75 121 ASN A C 1
ATOM 933 O O . ASN A 1 121 ? -3.431 7.702 9.487 1.00 93.75 121 ASN A O 1
ATOM 937 N N . LYS A 1 122 ? -2.312 8.028 7.571 1.00 94.06 122 LYS A N 1
ATOM 938 C CA . LYS A 1 122 ? -3.522 8.281 6.766 1.00 94.06 122 LYS A CA 1
ATOM 939 C C . LYS A 1 122 ? -4.434 7.056 6.706 1.00 94.06 122 LYS A C 1
ATOM 941 O O . LYS A 1 122 ? -5.642 7.203 6.875 1.00 94.06 122 LYS A O 1
ATOM 946 N N . ALA A 1 123 ? -3.873 5.864 6.493 1.00 95.62 123 ALA A N 1
ATOM 947 C CA . ALA A 1 123 ? -4.639 4.617 6.473 1.00 95.62 123 ALA A CA 1
ATOM 948 C C . ALA A 1 123 ? -5.268 4.319 7.842 1.00 95.62 123 ALA A C 1
ATOM 950 O O . ALA A 1 123 ? -6.438 3.947 7.919 1.00 95.62 123 ALA A O 1
ATOM 951 N N . TYR A 1 124 ? -4.516 4.534 8.924 1.00 94.94 124 TYR A N 1
ATOM 952 C CA . TYR A 1 124 ? -5.006 4.377 10.290 1.00 94.94 124 TYR A CA 1
ATOM 953 C C . TYR A 1 124 ? -6.143 5.363 10.589 1.00 94.94 124 TYR A C 1
ATOM 955 O O . TYR A 1 124 ? -7.225 4.963 11.016 1.00 94.94 124 TYR A O 1
ATOM 963 N N . PHE A 1 125 ? -5.946 6.647 10.287 1.00 94.25 125 PHE A N 1
ATOM 964 C CA . PHE A 1 125 ? -6.969 7.671 10.474 1.00 94.25 125 PHE A CA 1
ATOM 965 C C . PHE A 1 125 ? -8.243 7.363 9.682 1.00 94.25 125 PHE A C 1
ATOM 967 O O . PHE A 1 125 ? -9.337 7.515 10.215 1.00 94.25 125 PHE A O 1
ATOM 974 N N . LEU A 1 126 ? -8.117 6.881 8.443 1.00 94.88 126 LEU A N 1
ATOM 975 C CA . LEU A 1 126 ? -9.266 6.491 7.626 1.00 94.88 126 LEU A CA 1
ATOM 976 C C . LEU A 1 126 ? -10.102 5.380 8.279 1.00 94.88 126 LEU A C 1
ATOM 978 O O . LEU A 1 126 ? -11.324 5.395 8.175 1.00 94.88 126 LEU A O 1
ATOM 982 N N . LEU A 1 127 ? -9.455 4.427 8.954 1.00 94.94 127 LEU A N 1
ATOM 983 C CA . LEU A 1 127 ? -10.125 3.279 9.572 1.00 94.94 127 LEU A CA 1
ATOM 984 C C . LEU A 1 127 ? -10.7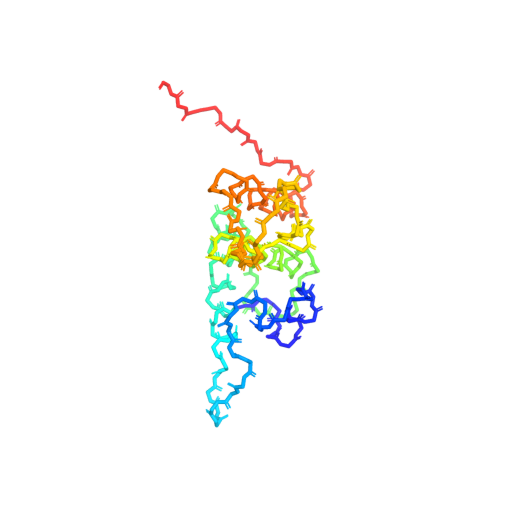04 3.591 10.953 1.00 94.94 127 LEU A C 1
ATOM 986 O O . LEU A 1 127 ? -11.734 3.035 11.323 1.00 94.94 127 LEU A O 1
ATOM 990 N N . PHE A 1 128 ? -10.037 4.453 11.721 1.00 94.81 128 PHE A N 1
ATOM 991 C CA . PHE A 1 128 ? -10.340 4.652 13.140 1.00 94.81 128 PHE A CA 1
ATOM 992 C C . PHE A 1 128 ? -10.814 6.068 13.490 1.00 94.81 128 PHE A C 1
ATOM 994 O O . PHE A 1 128 ? -11.203 6.309 14.632 1.00 94.81 128 PHE A O 1
ATOM 1001 N N . GLY A 1 129 ? -10.760 7.018 12.552 1.00 93.06 129 GLY A N 1
ATOM 1002 C CA . GLY A 1 129 ? -11.144 8.420 12.761 1.00 93.06 129 GLY A CA 1
ATOM 1003 C C . GLY A 1 129 ? -10.224 9.200 13.708 1.00 93.06 129 GLY A C 1
ATOM 1004 O O . GLY A 1 129 ? -10.578 10.290 14.153 1.00 93.06 129 GLY A O 1
ATOM 1005 N N . LYS A 1 130 ? -9.056 8.648 14.049 1.00 90.31 130 LYS A N 1
ATOM 1006 C CA . LYS A 1 130 ? -8.071 9.239 14.964 1.00 90.31 130 LYS A CA 1
ATOM 1007 C C . LYS A 1 130 ? -6.657 8.905 14.514 1.00 90.31 130 LYS A C 1
ATOM 1009 O O . LYS A 1 130 ? -6.449 7.898 13.843 1.00 90.31 130 LYS A O 1
ATOM 1014 N N . GLN A 1 131 ? -5.692 9.740 14.888 1.00 87.19 131 GLN A N 1
ATOM 1015 C CA . GLN A 1 131 ? -4.283 9.389 14.720 1.00 87.19 131 GLN A CA 1
ATOM 1016 C C . GLN A 1 131 ? -3.944 8.202 15.633 1.00 87.19 131 GLN A C 1
ATOM 1018 O O . GLN A 1 131 ? -4.565 8.072 16.700 1.00 87.19 131 GLN A O 1
ATOM 1023 N N . PRO A 1 132 ? -3.007 7.322 15.238 1.00 82.19 132 PRO A N 1
ATOM 1024 C CA . PRO A 1 132 ? -2.495 6.322 16.159 1.00 82.19 132 PRO A CA 1
ATOM 1025 C C . PRO A 1 132 ? -1.965 7.056 17.391 1.00 82.19 132 PRO A C 1
ATOM 1027 O O . PRO A 1 132 ? -1.236 8.040 17.271 1.00 82.19 132 PRO A O 1
ATOM 1030 N N . SER A 1 133 ? -2.404 6.642 18.580 1.00 69.56 133 SER A N 1
ATOM 1031 C CA . SER A 1 133 ? -1.847 7.207 19.801 1.00 69.56 133 SER A CA 1
ATOM 1032 C C . SER A 1 133 ? -0.368 6.857 19.825 1.00 69.56 133 SER A C 1
ATOM 1034 O O . SER A 1 133 ? -0.033 5.673 19.759 1.00 69.56 133 SER A O 1
ATOM 1036 N N . GLU A 1 134 ? 0.499 7.857 19.968 1.00 55.72 134 GLU A N 1
ATOM 1037 C CA . GLU A 1 134 ? 1.815 7.642 20.558 1.00 55.72 134 GLU A CA 1
ATOM 1038 C C . GLU A 1 134 ? 1.556 7.083 21.960 1.00 55.72 134 GLU A C 1
ATOM 1040 O O . GLU A 1 134 ? 1.356 7.827 22.917 1.00 55.72 134 GLU A O 1
ATOM 1045 N N . SER A 1 135 ? 1.396 5.769 22.108 1.00 43.59 135 SER A N 1
ATOM 1046 C CA . SER A 1 135 ? 1.364 5.215 23.452 1.00 43.59 135 SER A CA 1
ATOM 1047 C C . SER A 1 135 ? 2.780 5.367 24.019 1.00 43.59 135 SER A C 1
ATOM 1049 O O . SER A 1 135 ? 3.735 4.925 23.377 1.00 43.59 135 SER A O 1
ATOM 1051 N N . PRO A 1 136 ? 2.931 6.021 25.184 1.00 45.47 136 PRO A N 1
ATOM 1052 C CA . PRO A 1 136 ? 4.227 6.300 25.784 1.00 45.47 136 PRO A CA 1
ATOM 1053 C C . PRO A 1 136 ? 4.847 4.979 26.239 1.00 45.47 136 PRO A C 1
ATOM 1055 O O . PRO A 1 136 ? 4.201 4.203 26.945 1.00 45.47 136 PRO A O 1
ATOM 1058 N N . GLY A 1 137 ? 6.084 4.701 25.830 1.00 39.81 137 GLY A N 1
ATOM 1059 C CA . GLY A 1 137 ? 6.693 3.418 26.165 1.00 39.81 137 GLY A CA 1
ATOM 1060 C C . GLY A 1 137 ? 8.053 3.135 25.543 1.00 39.81 137 GLY A C 1
ATOM 1061 O O . GLY A 1 137 ? 8.244 2.058 24.994 1.00 39.81 137 GLY A O 1
ATOM 1062 N N . VAL A 1 138 ? 9.006 4.055 25.685 1.00 31.67 138 VAL A N 1
ATOM 1063 C CA . VAL A 1 138 ? 10.392 3.659 25.970 1.00 31.67 138 VAL A CA 1
ATOM 1064 C C . VAL A 1 138 ? 10.781 4.423 27.231 1.00 31.67 138 VAL A C 1
ATOM 1066 O O . VAL A 1 138 ? 10.777 5.653 27.234 1.00 31.67 138 VAL A O 1
ATOM 1069 N N . ALA A 1 139 ? 10.960 3.669 28.316 1.00 34.53 139 ALA A N 1
ATOM 1070 C CA . ALA A 1 139 ? 11.556 4.137 29.561 1.00 34.53 139 ALA A CA 1
ATOM 1071 C C . ALA A 1 139 ? 13.056 4.393 29.377 1.00 34.53 139 ALA A C 1
ATOM 1073 O O . ALA A 1 139 ? 13.657 3.712 28.513 1.00 34.53 139 ALA A O 1
#

pLDDT: mean 82.02, std 19.36, range [31.67, 97.38]

Secondary structure (DSSP, 8-state):
--S-HHHHHHHH---GGGGT------TTSPPHHHHHHHHHHHHHHHHHHHTT----SSSPPPHHHHHHHHHHHHHHHHHHH---TT--TT------SS-------PPPHHHHHHHHHHHHHHHHHHHHSSPPP------

Sequence (139 aa):
MLNKVAELKKQLRIQAKSLDLSDVRDGDSASPYEEFLESAAVLAKARLTSWGVVIPDSPPYTTELRTSEVLLVKAEIVEEFGYNDGFDPEEVSTGGGEGTKVKRSRMSAQDRGEIVEGFRNKAYFLLFGKQPSESPGVA

Mean predicted aligned error: 8.97 Å

Organism: NCBI:txid28183

Foldseek 3Di:
DLDDLVVLCVLLVDDQVLLVFDCDDDPPHGGRVSVLLVVQLVVLVVVCVVVVNDDDPDDDDDPLSVVLSSLSSVLVSCQNRVDDPPDDLPPDPPDDDDDDPSPSPRDDNVVSVVSSVVSNQVSVCSVPVDGPDPPDDDD